Protein AF-K9KCH9-F1 (afdb_monomer)

Structure (mmCIF, N/CA/C/O backbone):
data_AF-K9KCH9-F1
#
_entry.id   AF-K9KCH9-F1
#
loop_
_atom_site.group_PDB
_atom_site.id
_atom_site.type_symbol
_atom_site.label_atom_id
_atom_site.label_alt_id
_atom_site.label_comp_id
_atom_site.label_asym_id
_atom_site.label_entity_id
_atom_site.label_seq_id
_atom_site.pdbx_PDB_ins_code
_atom_site.Cartn_x
_atom_site.Cartn_y
_atom_site.Cartn_z
_atom_site.occupancy
_atom_site.B_iso_or_equiv
_atom_site.auth_seq_id
_atom_site.auth_comp_id
_atom_site.auth_asym_id
_atom_site.auth_atom_id
_atom_site.pdbx_PDB_model_num
ATOM 1 N N . ARG A 1 1 ? -4.700 11.330 -11.555 1.00 64.38 1 ARG A N 1
ATOM 2 C CA . ARG A 1 1 ? -4.760 12.652 -10.880 1.00 64.38 1 ARG A CA 1
ATOM 3 C C . ARG A 1 1 ? -5.795 12.572 -9.761 1.00 64.38 1 ARG A C 1
ATOM 5 O O . ARG A 1 1 ? -6.818 11.947 -9.988 1.00 64.38 1 ARG A O 1
ATOM 12 N N . CYS A 1 2 ? -5.534 13.152 -8.583 1.00 80.19 2 CYS A N 1
ATOM 13 C CA . CYS A 1 2 ? -6.561 13.292 -7.538 1.00 80.19 2 CYS A CA 1
ATOM 14 C C . CYS A 1 2 ? -7.630 14.303 -7.988 1.00 80.19 2 CYS A C 1
ATOM 16 O O . CYS A 1 2 ? -7.216 15.388 -8.403 1.00 80.19 2 CYS A O 1
ATOM 18 N N . PRO A 1 3 ? -8.935 13.983 -7.904 1.00 78.12 3 PRO A N 1
ATOM 19 C CA . PRO A 1 3 ? -10.015 14.904 -8.264 1.00 78.12 3 PRO A CA 1
ATOM 20 C C . PRO A 1 3 ? -10.255 16.004 -7.217 1.00 78.12 3 PRO A C 1
ATOM 22 O O . PRO A 1 3 ? -10.804 17.043 -7.557 1.00 78.12 3 PRO A O 1
ATOM 25 N N . ARG A 1 4 ? -9.834 15.798 -5.959 1.00 82.56 4 ARG A N 1
ATOM 26 C CA . ARG A 1 4 ? -10.011 16.757 -4.853 1.00 82.56 4 ARG A CA 1
ATOM 27 C C . ARG A 1 4 ? -8.857 17.747 -4.683 1.00 82.56 4 ARG A C 1
ATOM 29 O O . ARG A 1 4 ? -8.910 18.585 -3.793 1.00 82.56 4 ARG A O 1
ATOM 36 N N . SER A 1 5 ? -7.807 17.666 -5.502 1.00 75.25 5 SER A N 1
ATOM 37 C CA . SER A 1 5 ? -6.691 18.613 -5.423 1.00 75.25 5 SER A CA 1
ATOM 38 C C . SER A 1 5 ? -6.470 19.319 -6.758 1.00 75.25 5 SER A C 1
ATOM 40 O O . SER A 1 5 ? -6.273 18.666 -7.788 1.00 75.25 5 SER A O 1
ATOM 42 N N . ALA A 1 6 ? -6.520 20.654 -6.710 1.00 68.50 6 ALA A N 1
ATOM 43 C CA . ALA A 1 6 ? -6.359 21.550 -7.855 1.00 68.50 6 ALA A CA 1
ATOM 44 C C . ALA A 1 6 ? -4.897 21.688 -8.318 1.00 68.50 6 ALA A C 1
ATOM 46 O O . ALA A 1 6 ? -4.657 22.117 -9.442 1.00 68.50 6 ALA A O 1
ATOM 47 N N . ASP A 1 7 ? -3.938 21.293 -7.476 1.00 66.25 7 ASP A N 1
ATOM 48 C CA . ASP A 1 7 ? -2.508 21.373 -7.771 1.00 66.25 7 ASP A CA 1
ATOM 49 C C . ASP A 1 7 ? -1.971 20.106 -8.478 1.00 66.25 7 ASP A C 1
ATOM 51 O O . ASP A 1 7 ? -2.464 18.980 -8.278 1.00 66.25 7 ASP A O 1
ATOM 55 N N . ASP A 1 8 ? -0.938 20.312 -9.297 1.00 58.06 8 ASP A N 1
ATOM 56 C CA . ASP A 1 8 ? -0.111 19.303 -9.966 1.00 58.06 8 ASP A CA 1
ATOM 57 C C . ASP A 1 8 ? 1.068 18.844 -9.082 1.00 58.06 8 ASP A C 1
ATOM 59 O O . ASP A 1 8 ? 1.941 18.108 -9.548 1.00 58.06 8 ASP A O 1
ATOM 63 N N . GLU A 1 9 ? 1.083 19.232 -7.795 1.00 59.91 9 GLU A N 1
ATOM 64 C CA . GLU A 1 9 ? 2.012 18.707 -6.790 1.00 59.91 9 GLU A CA 1
ATOM 65 C C . GLU A 1 9 ? 2.155 17.182 -6.881 1.00 59.91 9 GLU A C 1
ATOM 67 O O . GLU A 1 9 ? 1.212 16.456 -7.223 1.00 59.91 9 GLU A O 1
ATOM 72 N N . ARG A 1 10 ? 3.358 16.684 -6.555 1.00 57.94 10 ARG A N 1
ATOM 73 C CA . ARG A 1 10 ? 3.716 15.260 -6.609 1.00 57.94 10 ARG A CA 1
ATOM 74 C C . ARG A 1 10 ? 2.822 14.453 -5.669 1.00 57.94 10 ARG A C 1
ATOM 76 O O . ARG A 1 10 ? 3.185 14.153 -4.541 1.00 57.94 10 ARG A O 1
ATOM 83 N N . LYS A 1 11 ? 1.653 14.049 -6.163 1.00 73.25 11 LYS A N 1
ATOM 84 C CA . LYS A 1 11 ? 0.727 13.196 -5.418 1.00 73.25 11 LYS A CA 1
ATOM 85 C C . LYS A 1 11 ? 1.452 11.883 -5.107 1.00 73.25 11 LYS A C 1
ATOM 87 O O . LYS A 1 11 ? 2.184 11.372 -5.966 1.00 73.25 11 LYS A O 1
ATOM 92 N N . HIS A 1 12 ? 1.226 11.336 -3.915 1.00 86.88 12 HIS A N 1
ATOM 93 C CA . HIS A 1 12 ? 1.731 10.032 -3.482 1.00 86.88 12 HIS A CA 1
ATOM 94 C C . HIS A 1 12 ? 0.631 8.977 -3.692 1.00 86.88 12 HIS A C 1
ATOM 96 O O . HIS A 1 12 ? -0.084 8.652 -2.740 1.00 86.88 12 HIS A O 1
ATOM 102 N N . PRO A 1 13 ? 0.411 8.483 -4.932 1.00 91.81 13 PRO A N 1
ATOM 103 C CA . PRO A 1 13 ? -0.618 7.495 -5.185 1.00 91.81 13 PRO A CA 1
ATOM 104 C C . PRO A 1 13 ? -0.230 6.170 -4.541 1.00 91.81 13 PRO A C 1
ATOM 106 O O . PRO A 1 13 ? 0.917 5.713 -4.650 1.00 91.81 13 PRO A O 1
ATOM 109 N N . VAL A 1 14 ? -1.213 5.534 -3.924 1.00 94.75 14 VAL A N 1
ATOM 110 C CA . VAL A 1 14 ? -1.077 4.182 -3.399 1.00 94.75 14 VAL A CA 1
ATOM 111 C C . VAL A 1 14 ? -2.136 3.283 -3.999 1.00 94.75 14 VAL A C 1
ATOM 113 O O . VAL A 1 14 ? -3.229 3.740 -4.320 1.00 94.75 14 VAL A O 1
ATOM 116 N N . LEU A 1 15 ? -1.808 2.008 -4.151 1.00 96.31 15 LEU A N 1
ATOM 117 C CA . LEU A 1 15 ? -2.723 0.972 -4.606 1.00 96.31 15 LEU A CA 1
ATOM 118 C C . LEU A 1 15 ? -3.113 0.090 -3.420 1.00 96.31 15 LEU A C 1
ATOM 120 O O . LEU A 1 15 ? -2.236 -0.482 -2.775 1.00 96.31 15 LEU A O 1
ATOM 124 N N . CYS A 1 16 ? -4.407 -0.050 -3.153 1.00 97.69 16 CYS A N 1
ATOM 125 C CA . CYS A 1 16 ? -4.924 -1.059 -2.235 1.00 97.69 16 CYS A CA 1
ATOM 126 C C . CYS A 1 16 ? -4.771 -2.447 -2.862 1.00 97.69 16 CYS A C 1
ATOM 128 O O . CYS A 1 16 ? -5.339 -2.717 -3.919 1.00 97.69 16 CYS A O 1
ATOM 130 N N . LEU A 1 17 ? -4.026 -3.339 -2.213 1.00 97.06 17 LEU A N 1
ATOM 131 C CA . LEU A 1 17 ? -3.783 -4.688 -2.729 1.00 97.06 17 LEU A CA 1
ATOM 132 C C . LEU A 1 17 ? -4.924 -5.668 -2.423 1.00 97.06 17 LEU A C 1
ATOM 134 O O . LEU A 1 17 ? -4.875 -6.798 -2.896 1.00 97.06 17 LEU A O 1
ATOM 138 N N . PHE A 1 18 ? -5.952 -5.249 -1.676 1.00 96.88 18 PHE A N 1
ATOM 139 C CA . PHE A 1 18 ? -7.163 -6.052 -1.463 1.00 96.88 18 PHE A CA 1
ATOM 140 C C . PHE A 1 18 ? -8.172 -5.874 -2.599 1.00 96.88 18 PHE A C 1
ATOM 142 O O . PHE A 1 18 ? -8.708 -6.855 -3.102 1.00 96.88 18 PHE A O 1
ATOM 149 N N . CYS A 1 19 ? -8.427 -4.629 -3.015 1.00 97.38 19 CYS A N 1
ATOM 150 C CA . CYS A 1 19 ? -9.502 -4.311 -3.964 1.00 97.38 19 CYS A CA 1
ATOM 151 C C . CYS A 1 19 ? -9.044 -3.585 -5.239 1.00 97.38 19 CYS A C 1
ATOM 153 O O . CYS A 1 19 ? -9.850 -3.369 -6.138 1.00 97.38 19 CYS A O 1
ATOM 155 N N . GLY A 1 20 ? -7.776 -3.175 -5.332 1.00 96.81 20 GLY A N 1
ATOM 156 C CA . GLY A 1 20 ? -7.232 -2.481 -6.502 1.00 96.81 20 GLY A CA 1
ATOM 157 C C . GLY A 1 20 ? -7.520 -0.975 -6.570 1.00 96.81 20 GLY A C 1
ATOM 158 O O . GLY A 1 20 ? -7.170 -0.338 -7.562 1.00 96.81 20 GLY A O 1
ATOM 159 N N . ALA A 1 21 ? -8.130 -0.374 -5.543 1.00 96.38 21 ALA A N 1
ATOM 160 C CA . ALA A 1 21 ? -8.380 1.068 -5.517 1.00 96.38 21 ALA A CA 1
ATOM 161 C C . ALA A 1 21 ? -7.072 1.880 -5.474 1.00 96.38 21 ALA A C 1
ATOM 163 O O . ALA A 1 21 ? -6.161 1.556 -4.709 1.00 96.38 21 ALA A O 1
ATOM 164 N N . ILE A 1 22 ? -6.998 2.964 -6.256 1.00 94.56 22 ILE A N 1
ATOM 165 C CA . ILE A 1 22 ? -5.891 3.930 -6.206 1.00 94.56 22 ILE A CA 1
ATOM 166 C C . ILE A 1 22 ? -6.311 5.133 -5.364 1.00 94.56 22 ILE A C 1
ATOM 168 O O . ILE A 1 22 ? -7.297 5.799 -5.674 1.00 94.56 22 ILE A O 1
ATOM 172 N N . LEU A 1 23 ? -5.538 5.429 -4.322 1.00 93.19 23 LEU A N 1
ATOM 173 C CA . LEU A 1 23 ? -5.846 6.441 -3.314 1.00 93.19 23 LEU A CA 1
ATOM 174 C C . LEU A 1 23 ? -4.722 7.472 -3.205 1.00 93.19 23 LEU A C 1
ATOM 176 O O . LEU A 1 23 ? -3.592 7.242 -3.642 1.00 93.19 23 LEU A O 1
ATOM 180 N N . CYS A 1 24 ? -5.040 8.620 -2.612 1.00 91.44 24 CYS A N 1
ATOM 181 C CA . CYS A 1 24 ? -4.020 9.564 -2.167 1.00 91.44 24 CYS A CA 1
ATOM 182 C C . CYS A 1 24 ? -3.462 9.106 -0.822 1.00 91.44 24 CYS A C 1
ATOM 184 O O . CYS A 1 24 ? -4.205 8.575 -0.010 1.00 91.44 24 CYS A O 1
ATOM 186 N N . SER A 1 25 ? -2.179 9.350 -0.589 1.00 90.12 25 SER A N 1
ATOM 187 C CA . SER A 1 25 ? -1.567 9.215 0.731 1.00 90.12 25 SER A CA 1
ATOM 188 C C . SER A 1 25 ? -0.749 10.458 1.045 1.00 90.12 25 SER A C 1
ATOM 190 O O . SER A 1 25 ? -0.360 11.186 0.126 1.00 90.12 25 SER A O 1
ATOM 192 N N . GLN A 1 26 ? -0.479 10.682 2.331 1.00 82.38 26 GLN A N 1
ATOM 193 C CA . GLN A 1 26 ? 0.403 11.740 2.836 1.00 82.38 26 GLN A CA 1
ATOM 194 C C . GLN A 1 26 ? 0.020 13.139 2.340 1.00 82.38 26 GLN A C 1
ATOM 196 O O . GLN A 1 26 ? 0.881 13.968 2.057 1.00 82.38 26 GLN A O 1
ATOM 201 N N . ASN A 1 27 ? -1.277 13.393 2.176 1.00 80.94 27 ASN A N 1
ATOM 202 C CA . ASN A 1 27 ? -1.776 14.674 1.700 1.00 80.94 27 ASN A CA 1
ATOM 203 C C . ASN A 1 27 ? -3.170 14.942 2.279 1.00 80.94 27 ASN A C 1
ATOM 205 O O . ASN A 1 27 ? -3.995 14.033 2.369 1.00 80.94 27 ASN A O 1
ATOM 209 N N . ILE A 1 28 ? -3.434 16.199 2.625 1.00 84.56 28 ILE A N 1
ATOM 210 C CA . ILE A 1 28 ? -4.685 16.649 3.245 1.00 84.56 28 ILE A CA 1
ATOM 211 C C . ILE A 1 28 ? -5.887 16.603 2.287 1.00 84.56 28 ILE A C 1
ATOM 213 O O . ILE A 1 28 ? -7.030 16.508 2.715 1.00 84.56 28 ILE A O 1
ATOM 217 N N . CYS A 1 29 ? -5.649 16.615 0.969 1.00 86.94 29 CYS A N 1
ATOM 218 C CA . CYS A 1 29 ? -6.710 16.763 -0.039 1.00 86.94 29 CYS A CA 1
ATOM 219 C C . CYS A 1 29 ? -7.816 15.689 -0.023 1.00 86.94 29 CYS A C 1
ATOM 221 O O . CYS A 1 29 ? -8.899 15.918 -0.562 1.00 86.94 29 CYS A O 1
ATOM 223 N N . CYS A 1 30 ? -7.547 14.515 0.551 1.00 88.50 30 CYS A N 1
ATOM 224 C CA . CYS A 1 30 ? -8.498 13.405 0.624 1.00 88.50 30 CYS A CA 1
ATOM 225 C C . CYS A 1 30 ? -8.695 12.901 2.056 1.00 88.50 30 CYS A C 1
ATOM 227 O O . CYS A 1 30 ? -9.006 11.725 2.237 1.00 88.50 30 CYS A O 1
ATOM 229 N N . GLN A 1 31 ? -8.483 13.757 3.057 1.00 91.38 31 GLN A N 1
ATOM 230 C CA . GLN A 1 31 ? -8.848 13.410 4.424 1.00 91.38 31 GLN A CA 1
ATOM 231 C C . GLN A 1 31 ? -10.367 13.286 4.575 1.00 91.38 31 GLN A C 1
ATOM 233 O O . GLN A 1 31 ? -11.143 13.909 3.849 1.00 91.38 31 GLN A O 1
ATOM 238 N N . GLU A 1 32 ? -10.764 12.461 5.532 1.00 92.56 32 GLU A N 1
ATOM 239 C CA . GLU A 1 32 ? -12.141 12.214 5.940 1.00 92.56 32 GLU A CA 1
ATOM 240 C C . GLU A 1 32 ? -12.229 12.298 7.469 1.00 92.56 32 GLU A C 1
ATOM 242 O O . GLU A 1 32 ? -11.233 12.092 8.165 1.00 92.56 32 GLU A O 1
ATOM 247 N N . ILE A 1 33 ? -13.416 12.579 8.011 1.00 93.69 33 ILE A N 1
ATOM 248 C CA . ILE A 1 33 ? -13.635 12.643 9.464 1.00 93.69 33 ILE A CA 1
ATOM 249 C C . ILE A 1 33 ? -14.211 11.313 9.952 1.00 93.69 33 ILE A C 1
ATOM 251 O O . ILE A 1 33 ? -15.287 10.897 9.525 1.00 93.69 33 ILE A O 1
ATOM 255 N N . VAL A 1 34 ? -13.529 10.664 10.896 1.00 92.00 34 VAL A N 1
ATOM 256 C CA 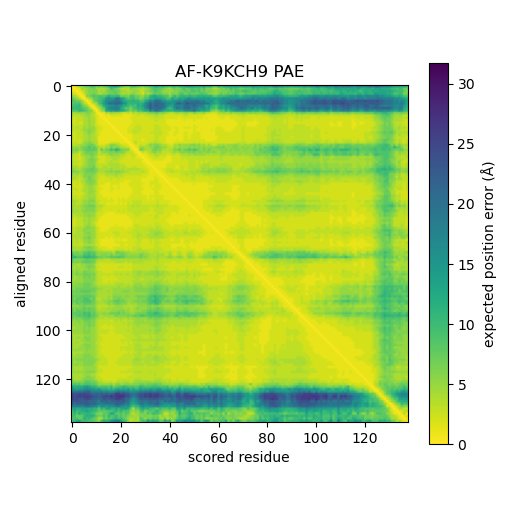. VAL A 1 34 ? -13.974 9.415 11.530 1.00 92.00 34 VAL A CA 1
ATOM 257 C C . VAL A 1 34 ? -13.944 9.568 13.045 1.00 92.00 34 VAL A C 1
ATOM 259 O O . VAL A 1 34 ? -12.875 9.633 13.654 1.00 92.00 34 VAL A O 1
ATOM 262 N N . ASN A 1 35 ? -15.124 9.553 13.672 1.00 91.31 35 ASN A N 1
ATOM 263 C CA . ASN A 1 35 ? -15.307 9.760 15.117 1.00 91.31 35 ASN A CA 1
ATOM 264 C C . ASN A 1 35 ? -14.720 11.095 15.615 1.00 91.31 35 ASN A C 1
ATOM 266 O O . ASN A 1 35 ? -14.117 11.148 16.681 1.00 91.31 35 ASN A O 1
ATOM 270 N N . GLY A 1 36 ? -14.874 12.162 14.826 1.00 91.50 36 GLY A N 1
ATOM 271 C CA . GLY A 1 36 ? -14.374 13.500 15.165 1.00 91.50 36 GLY A CA 1
ATOM 272 C C . GLY A 1 36 ? -12.883 13.725 14.897 1.00 91.50 36 GLY A C 1
ATOM 273 O O . GLY A 1 36 ? -12.395 14.819 15.152 1.00 91.50 36 GLY A O 1
ATOM 274 N N . GLU A 1 37 ? -12.169 12.733 14.358 1.00 91.06 37 GLU A N 1
ATOM 275 C CA . GLU A 1 37 ? -10.754 12.844 13.991 1.00 91.06 37 GLU A CA 1
ATOM 276 C C . GLU A 1 37 ? -10.581 12.843 12.471 1.00 91.06 37 GLU A C 1
ATOM 278 O O . GLU A 1 37 ? -11.211 12.041 11.777 1.00 91.06 37 GLU A O 1
ATOM 283 N N . GLU A 1 38 ? -9.697 13.696 11.958 1.00 92.25 38 GLU A N 1
ATOM 284 C CA . GLU A 1 38 ? -9.294 13.673 10.552 1.00 92.25 38 GLU A CA 1
ATOM 285 C C . GLU A 1 38 ? -8.338 12.507 10.286 1.00 92.25 38 GLU A C 1
ATOM 287 O O . GLU A 1 38 ? -7.306 12.356 10.942 1.00 9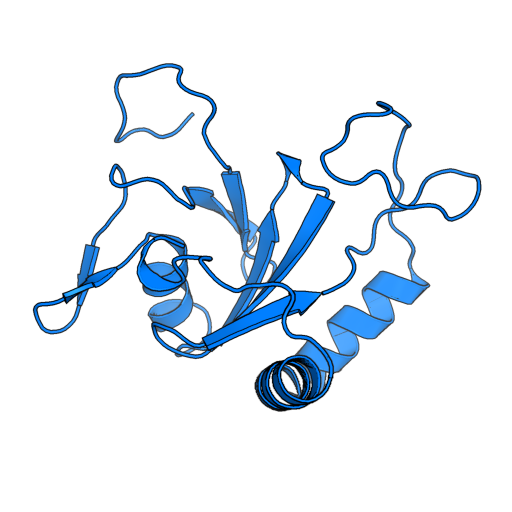2.25 38 GLU A O 1
ATOM 292 N N . VAL A 1 39 ? -8.665 11.692 9.289 1.00 92.38 39 VAL A N 1
ATOM 293 C CA . VAL A 1 39 ? -7.845 10.567 8.838 1.00 92.38 39 VAL A CA 1
ATOM 294 C C . VAL A 1 39 ? -7.628 10.648 7.334 1.00 92.38 39 VAL A C 1
ATOM 296 O O . VAL A 1 39 ? -8.484 11.124 6.593 1.00 92.38 39 VAL A O 1
ATOM 299 N N . GLY A 1 40 ? -6.475 10.187 6.870 1.00 92.56 40 GLY A N 1
ATOM 300 C CA . GLY A 1 40 ? -6.120 10.121 5.462 1.00 92.56 40 GLY A CA 1
ATOM 301 C C . GLY A 1 40 ? -6.974 9.113 4.696 1.00 92.56 40 GLY A C 1
ATOM 302 O O . GLY A 1 40 ? -7.698 8.284 5.263 1.00 92.56 40 GLY A O 1
ATOM 303 N N . ALA A 1 41 ? -6.895 9.193 3.369 1.00 93.81 41 ALA A N 1
ATOM 304 C CA . ALA A 1 41 ? -7.735 8.389 2.493 1.00 93.81 41 ALA A CA 1
ATOM 305 C C . ALA A 1 41 ? -7.453 6.887 2.631 1.00 93.81 41 ALA A C 1
ATOM 307 O O . ALA A 1 41 ? -8.369 6.082 2.454 1.00 93.81 41 ALA A O 1
ATOM 308 N N . CYS A 1 42 ? -6.215 6.487 2.940 1.00 95.19 42 CYS A N 1
ATOM 309 C CA . CYS A 1 42 ? -5.875 5.076 3.097 1.00 95.19 42 CYS A CA 1
ATOM 310 C C . CYS A 1 42 ? -6.414 4.518 4.409 1.00 95.19 42 CYS A C 1
ATOM 312 O O . CYS A 1 42 ? -6.965 3.418 4.396 1.00 95.19 42 CYS A O 1
ATOM 314 N N . ILE A 1 43 ? -6.318 5.264 5.514 1.00 95.25 43 ILE A N 1
ATOM 315 C CA . ILE A 1 43 ? -6.936 4.868 6.787 1.00 95.25 43 ILE A CA 1
ATOM 316 C C . ILE A 1 43 ? -8.456 4.769 6.631 1.00 95.25 43 ILE A C 1
ATOM 318 O O . ILE A 1 43 ? -9.041 3.738 6.968 1.00 95.25 43 ILE A O 1
ATOM 322 N N . PHE A 1 44 ? -9.099 5.791 6.055 1.00 95.62 44 PHE A N 1
ATOM 323 C CA . PHE A 1 44 ? -10.538 5.758 5.788 1.00 95.62 44 PHE A CA 1
ATOM 324 C C . PHE A 1 44 ? -10.928 4.545 4.933 1.00 95.62 44 PHE A C 1
ATOM 326 O O . PHE A 1 44 ? -11.885 3.832 5.240 1.00 95.62 44 PHE A O 1
ATOM 333 N N . HIS A 1 45 ? -10.157 4.256 3.884 1.00 96.69 45 HIS A N 1
ATOM 334 C CA . HIS A 1 45 ? -10.386 3.093 3.037 1.00 96.69 45 HIS A CA 1
ATOM 335 C C . HIS A 1 45 ? -10.184 1.767 3.781 1.00 96.69 45 HIS A C 1
ATOM 337 O O . HIS A 1 4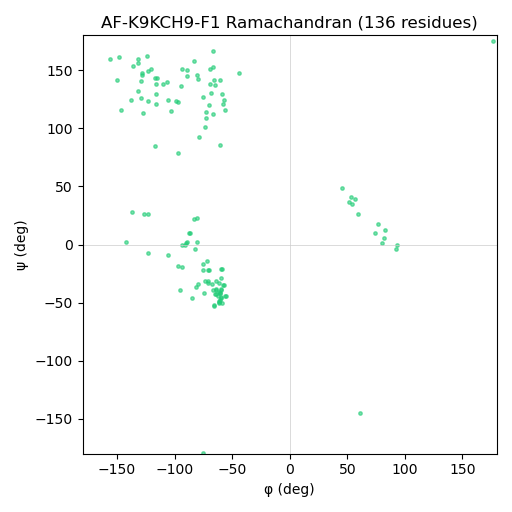5 ? -10.993 0.857 3.615 1.00 96.69 45 HIS A O 1
ATOM 343 N N . ALA A 1 46 ? -9.145 1.643 4.610 1.00 97.00 46 ALA A N 1
ATOM 344 C CA . ALA A 1 46 ? -8.849 0.427 5.366 1.00 97.00 46 ALA A CA 1
ATOM 345 C C . ALA A 1 46 ? -9.998 0.044 6.310 1.00 97.00 46 ALA A C 1
ATOM 347 O O . ALA A 1 46 ? -10.335 -1.136 6.404 1.00 97.00 46 ALA A O 1
ATOM 348 N N . LEU A 1 47 ? -10.648 1.030 6.943 1.00 95.94 47 LEU A N 1
ATOM 349 C CA . LEU A 1 47 ? -11.815 0.809 7.808 1.00 95.94 47 LEU A CA 1
ATOM 350 C C . LEU A 1 47 ? -12.969 0.101 7.082 1.00 95.94 47 LEU A C 1
ATOM 352 O O . LEU A 1 47 ? -13.637 -0.734 7.684 1.00 95.94 47 LEU A O 1
ATOM 356 N N . HIS A 1 48 ? -13.167 0.384 5.793 1.00 95.38 48 HIS A N 1
ATOM 357 C CA . HIS A 1 48 ? -14.264 -0.178 4.999 1.00 95.38 48 HIS A CA 1
ATOM 358 C C . HIS A 1 48 ? -13.854 -1.421 4.196 1.00 95.38 48 HIS A C 1
ATOM 360 O O . HIS A 1 48 ? -14.630 -2.362 4.073 1.00 95.38 48 HIS A O 1
ATOM 366 N N . CYS A 1 49 ? -12.643 -1.428 3.636 1.00 96.88 49 CYS A N 1
ATOM 367 C CA . CYS A 1 49 ? -12.167 -2.462 2.716 1.00 96.88 49 CYS A CA 1
ATOM 368 C C . CYS A 1 49 ? -11.656 -3.716 3.436 1.00 96.88 49 CYS A C 1
ATOM 370 O O . CYS A 1 49 ? -11.853 -4.827 2.953 1.00 96.88 49 CYS A O 1
ATOM 372 N N . GLY A 1 50 ? -11.009 -3.548 4.593 1.00 95.12 50 GLY A N 1
ATOM 373 C CA . GLY A 1 50 ? -10.407 -4.654 5.342 1.00 95.12 50 GLY A CA 1
ATOM 374 C C . GLY A 1 50 ? -10.649 -4.574 6.846 1.00 95.12 50 GLY A C 1
ATOM 375 O O . GLY A 1 50 ? -9.832 -5.057 7.623 1.00 95.12 50 GLY A O 1
ATOM 376 N N . ALA A 1 51 ? -11.757 -3.943 7.257 1.00 95.62 51 ALA A N 1
ATOM 377 C CA . ALA A 1 51 ? -12.172 -3.812 8.657 1.00 95.62 51 ALA A CA 1
ATOM 378 C C . ALA A 1 51 ? -11.075 -3.230 9.573 1.00 95.62 51 ALA A C 1
ATOM 380 O O . ALA A 1 51 ? -10.864 -3.679 10.697 1.00 95.62 51 ALA A O 1
ATOM 381 N N . GLY A 1 52 ? -10.357 -2.222 9.073 1.00 95.06 52 GLY A N 1
ATOM 382 C CA . GLY A 1 52 ? -9.269 -1.550 9.783 1.00 95.06 52 GLY A CA 1
ATOM 383 C C . GLY A 1 52 ? -7.883 -2.133 9.513 1.00 95.06 52 GLY A C 1
ATOM 384 O O . GLY A 1 52 ? -6.907 -1.553 9.975 1.00 95.06 52 GLY A O 1
ATOM 385 N N . VAL A 1 53 ? -7.763 -3.213 8.740 1.00 96.88 53 VAL A N 1
ATOM 386 C CA . VAL A 1 53 ? -6.479 -3.769 8.291 1.00 96.88 53 VAL A CA 1
ATOM 387 C C . VAL A 1 53 ? -6.381 -3.665 6.775 1.00 96.88 53 VAL A C 1
ATOM 389 O O . VAL A 1 53 ? -7.349 -3.923 6.069 1.00 96.88 53 VAL A O 1
ATOM 392 N N . CYS A 1 54 ? -5.222 -3.283 6.239 1.00 97.75 54 CYS A N 1
ATOM 393 C CA . CYS A 1 54 ? -5.041 -3.228 4.789 1.00 97.75 54 CYS A CA 1
ATOM 394 C C . CYS A 1 54 ? -3.571 -3.349 4.370 1.00 97.75 54 CYS A C 1
ATOM 396 O O . CYS A 1 54 ? -2.657 -3.078 5.152 1.00 97.75 54 CYS A O 1
ATOM 398 N N . ILE A 1 55 ? -3.356 -3.728 3.109 1.00 97.69 55 ILE A N 1
ATOM 399 C CA . ILE A 1 55 ? -2.049 -3.756 2.452 1.00 97.69 55 ILE A CA 1
A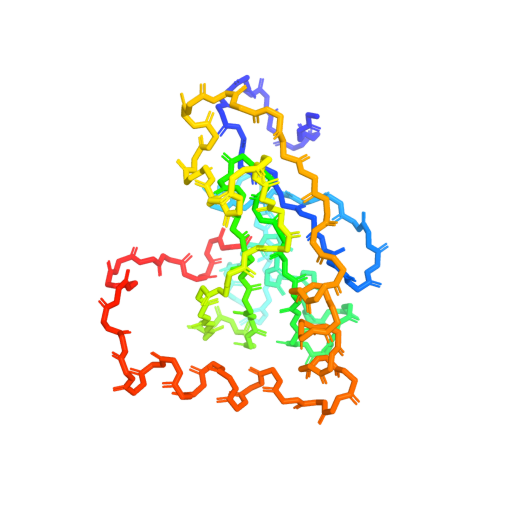TOM 400 C C . ILE A 1 55 ? -2.065 -2.755 1.298 1.00 97.69 55 ILE A C 1
ATOM 402 O O . ILE A 1 55 ? -2.853 -2.886 0.359 1.00 97.69 55 ILE A O 1
ATOM 406 N N . PHE A 1 56 ? -1.158 -1.783 1.339 1.00 97.38 56 PHE A N 1
ATOM 407 C CA . PHE A 1 56 ? -1.018 -0.765 0.302 1.00 97.38 56 PHE A CA 1
ATOM 408 C C . PHE A 1 56 ? 0.342 -0.850 -0.385 1.00 97.38 56 PHE A C 1
ATOM 410 O O . PHE A 1 56 ? 1.360 -1.066 0.262 1.00 97.38 56 PHE A O 1
ATOM 417 N N . LEU A 1 57 ? 0.382 -0.609 -1.693 1.00 95.88 57 LEU A N 1
ATOM 418 C CA . LEU A 1 57 ? 1.613 -0.367 -2.442 1.00 95.88 57 LEU A CA 1
ATOM 419 C C . LEU A 1 57 ? 1.748 1.132 -2.718 1.00 95.88 57 LEU A C 1
ATOM 421 O O . LEU A 1 57 ? 0.971 1.693 -3.490 1.00 95.88 57 LEU A O 1
ATOM 425 N N . LYS A 1 58 ? 2.771 1.775 -2.152 1.00 93.25 58 LYS A N 1
ATOM 426 C CA . LYS A 1 58 ? 3.178 3.132 -2.527 1.00 93.25 58 LYS A CA 1
ATOM 427 C C . LYS A 1 58 ? 3.878 3.078 -3.879 1.00 93.25 58 LYS A C 1
ATOM 429 O O . LYS A 1 58 ? 5.048 2.707 -3.970 1.00 93.25 58 LYS A O 1
ATOM 434 N N . ILE A 1 59 ? 3.151 3.446 -4.932 1.00 91.69 59 ILE A N 1
ATOM 435 C CA . ILE A 1 59 ? 3.546 3.193 -6.326 1.00 91.69 59 ILE A CA 1
ATOM 436 C C . ILE A 1 59 ? 4.872 3.885 -6.653 1.00 91.69 59 ILE A C 1
ATOM 438 O O . ILE A 1 59 ? 5.787 3.253 -7.167 1.00 91.69 59 ILE A O 1
ATOM 442 N N . ARG A 1 60 ? 5.011 5.166 -6.288 1.00 88.94 60 ARG A N 1
ATOM 443 C CA . ARG A 1 60 ? 6.224 5.962 -6.556 1.00 88.94 60 ARG A CA 1
ATOM 444 C C . ARG A 1 60 ? 7.431 5.569 -5.699 1.00 88.94 60 ARG A C 1
ATOM 446 O O . ARG A 1 60 ? 8.539 6.000 -5.982 1.00 88.94 60 ARG A O 1
ATOM 453 N N . GLU A 1 61 ? 7.216 4.791 -4.643 1.00 89.56 61 GLU A N 1
ATOM 454 C CA . GLU A 1 61 ? 8.271 4.381 -3.711 1.00 89.56 61 GLU A CA 1
ATOM 455 C C . GLU A 1 61 ? 8.681 2.920 -3.882 1.00 89.56 61 GLU A C 1
ATOM 457 O O . GLU A 1 61 ? 9.666 2.506 -3.272 1.00 89.56 61 GLU A O 1
ATOM 462 N N . CYS A 1 62 ? 7.935 2.155 -4.691 1.00 91.31 62 CYS A N 1
ATOM 463 C CA . CYS A 1 62 ? 8.049 0.703 -4.783 1.00 91.31 62 CYS A CA 1
ATOM 464 C C . CYS A 1 62 ? 8.119 0.058 -3.387 1.00 91.31 62 CYS A C 1
ATOM 466 O O . CYS A 1 62 ? 9.004 -0.741 -3.075 1.00 91.31 62 CYS A O 1
ATOM 468 N N . ARG A 1 63 ? 7.194 0.458 -2.508 1.00 91.44 63 ARG A N 1
ATOM 469 C CA . ARG A 1 63 ? 7.179 0.062 -1.096 1.00 91.44 63 ARG A CA 1
ATOM 470 C C . ARG A 1 63 ? 5.793 -0.400 -0.690 1.00 91.44 63 ARG A C 1
ATOM 472 O O . ARG A 1 63 ? 4.818 0.295 -0.969 1.00 91.44 63 ARG A O 1
ATOM 479 N N . VAL A 1 64 ? 5.708 -1.548 -0.025 1.00 94.69 64 VAL A N 1
ATOM 480 C CA . VAL A 1 64 ? 4.456 -2.006 0.581 1.00 94.69 64 VAL A CA 1
ATOM 481 C C . VAL A 1 64 ? 4.361 -1.457 1.999 1.00 94.69 64 VAL A C 1
ATOM 483 O O . VAL A 1 64 ? 5.368 -1.292 2.687 1.00 94.69 64 VAL A O 1
ATOM 486 N N . VAL A 1 65 ? 3.147 -1.132 2.416 1.00 95.19 65 VAL A N 1
ATOM 487 C CA . VAL A 1 65 ? 2.823 -0.666 3.756 1.00 95.19 65 VAL A CA 1
ATOM 488 C C . VAL A 1 65 ? 1.668 -1.508 4.276 1.00 95.19 65 VAL A C 1
ATOM 490 O O . VAL A 1 65 ? 0.636 -1.631 3.613 1.00 95.19 65 VAL A O 1
ATOM 493 N N . LEU A 1 66 ? 1.870 -2.097 5.449 1.00 96.31 66 LEU A N 1
ATOM 494 C CA . LEU A 1 66 ? 0.844 -2.799 6.207 1.00 96.31 66 LEU A CA 1
ATOM 495 C C . LEU A 1 66 ? 0.243 -1.819 7.204 1.00 96.31 66 LEU A C 1
ATOM 497 O O . LEU A 1 66 ? 0.982 -1.061 7.832 1.00 96.31 66 LEU A O 1
ATOM 501 N N . VAL A 1 67 ? -1.078 -1.824 7.334 1.00 95.38 67 VAL A N 1
ATOM 502 C CA . VAL A 1 67 ? -1.816 -0.878 8.176 1.00 95.38 67 VAL A CA 1
ATOM 503 C C . VAL A 1 67 ? -2.764 -1.628 9.095 1.00 95.38 67 VAL A C 1
ATOM 505 O O . VAL A 1 67 ? -3.404 -2.589 8.669 1.00 95.38 67 VAL A O 1
ATOM 508 N N . GLU A 1 68 ? -2.869 -1.144 10.329 1.00 94.38 68 GLU A N 1
ATOM 509 C CA . GLU A 1 68 ? -3.840 -1.560 11.334 1.00 94.38 68 GLU A CA 1
ATOM 510 C C . GLU A 1 68 ? -4.391 -0.324 12.069 1.00 94.38 68 GLU A C 1
ATOM 512 O O . GLU A 1 68 ? -3.660 0.476 12.662 1.00 94.38 68 GLU A O 1
ATOM 517 N N . GLY A 1 69 ? -5.712 -0.177 12.070 1.00 89.75 69 GLY A N 1
ATOM 518 C CA . GLY A 1 69 ? -6.401 0.928 12.722 1.00 89.75 69 GLY A CA 1
ATOM 519 C C . GLY A 1 69 ? -6.001 2.290 12.146 1.00 89.75 69 GLY A C 1
ATOM 520 O O . GLY A 1 69 ? -5.776 2.434 10.949 1.00 89.75 69 GLY A O 1
ATOM 521 N N . LYS A 1 70 ? -5.947 3.310 13.010 1.00 85.50 70 LYS A N 1
ATOM 522 C CA . LYS A 1 70 ? -5.696 4.708 12.612 1.00 85.50 70 LYS A CA 1
ATOM 523 C C . LYS A 1 70 ? -4.228 5.140 12.681 1.00 85.50 70 LYS A C 1
ATOM 525 O O . LYS A 1 70 ? -3.871 6.166 12.113 1.00 85.50 70 LYS A O 1
ATOM 530 N N . ALA A 1 71 ? -3.396 4.411 13.425 1.00 81.75 71 ALA A N 1
ATOM 531 C CA . ALA A 1 71 ? -2.062 4.884 13.807 1.00 81.75 71 ALA A CA 1
ATOM 532 C C . ALA A 1 71 ? -0.978 3.796 13.815 1.00 81.75 71 ALA A C 1
ATOM 534 O O . ALA A 1 71 ? 0.158 4.081 14.193 1.00 81.75 71 ALA A O 1
ATOM 535 N N . ARG A 1 72 ? -1.304 2.552 13.438 1.00 89.25 72 ARG A N 1
ATOM 536 C CA . ARG A 1 72 ? -0.349 1.441 13.445 1.00 89.25 72 ARG A CA 1
ATOM 537 C C . ARG A 1 72 ? -0.110 0.946 12.029 1.00 89.25 72 ARG A C 1
ATOM 539 O O . ARG A 1 72 ? -1.004 0.900 11.187 1.00 89.25 72 ARG A O 1
ATOM 546 N N . GLY A 1 73 ? 1.130 0.564 11.784 1.00 91.69 73 GLY A N 1
ATOM 547 C CA . GLY A 1 73 ? 1.549 -0.002 10.522 1.00 91.69 73 GLY A CA 1
ATOM 548 C C . GLY A 1 73 ? 3.043 -0.267 10.499 1.00 91.69 73 GLY A C 1
ATOM 549 O O . GLY A 1 73 ? 3.771 0.072 11.439 1.00 91.69 73 GLY A O 1
ATOM 550 N N . CYS A 1 74 ? 3.497 -0.875 9.412 1.00 92.06 74 CYS A N 1
ATOM 551 C CA . CYS A 1 74 ? 4.912 -1.062 9.128 1.00 92.06 74 CYS A CA 1
ATOM 552 C C . CYS A 1 74 ? 5.179 -1.043 7.619 1.00 92.06 74 CYS A C 1
ATOM 554 O O . CYS A 1 74 ? 4.277 -1.210 6.794 1.00 92.06 74 CYS A O 1
ATOM 556 N N . ALA A 1 75 ? 6.439 -0.821 7.250 1.00 91.75 75 ALA A N 1
ATOM 557 C CA . ALA A 1 75 ? 6.884 -1.026 5.880 1.00 91.75 75 ALA A CA 1
ATOM 558 C C . ALA A 1 75 ? 7.133 -2.519 5.632 1.00 91.75 75 ALA A C 1
ATOM 560 O O . ALA A 1 75 ? 7.692 -3.207 6.481 1.00 91.75 75 ALA A O 1
ATOM 561 N N . TYR A 1 76 ? 6.786 -2.989 4.438 1.00 92.44 76 TYR A N 1
ATOM 562 C CA . TYR A 1 76 ? 7.040 -4.349 3.977 1.00 92.44 76 TYR A CA 1
ATOM 563 C C . TYR A 1 76 ? 7.735 -4.314 2.603 1.00 92.44 76 TYR A C 1
ATOM 565 O O . TYR A 1 76 ? 7.469 -3.409 1.796 1.00 92.44 76 TYR A O 1
ATOM 573 N N . PRO A 1 77 ? 8.641 -5.26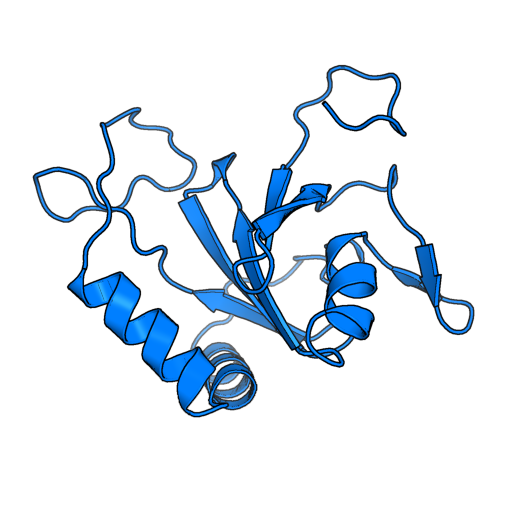1 2.296 1.00 90.06 77 PRO A N 1
ATOM 574 C CA . PRO A 1 77 ? 9.293 -5.315 0.991 1.00 90.06 77 PRO A CA 1
ATOM 575 C C . PRO A 1 77 ? 8.281 -5.454 -0.151 1.00 90.06 77 PRO A C 1
ATOM 577 O O . PRO A 1 77 ? 7.437 -6.348 -0.149 1.00 90.06 77 PRO A O 1
ATOM 580 N N . ALA A 1 78 ? 8.382 -4.598 -1.169 1.00 92.88 78 ALA A N 1
ATOM 581 C CA . ALA A 1 78 ? 7.546 -4.747 -2.352 1.00 92.88 78 ALA A CA 1
ATOM 582 C C . ALA A 1 78 ? 7.940 -5.993 -3.166 1.00 92.88 78 ALA A C 1
ATOM 584 O O . ALA A 1 78 ? 9.113 -6.392 -3.173 1.00 92.88 78 ALA A O 1
ATOM 585 N N . PRO A 1 79 ? 6.986 -6.604 -3.890 1.00 95.31 79 PRO A N 1
ATOM 586 C CA . PRO A 1 79 ? 7.238 -7.805 -4.671 1.00 95.31 79 PRO A CA 1
ATOM 587 C C . PRO A 1 79 ? 7.837 -7.506 -6.053 1.00 95.31 79 PRO A C 1
ATOM 589 O O . PRO A 1 79 ? 7.715 -8.341 -6.939 1.00 95.31 79 PRO A O 1
ATOM 592 N N . TYR A 1 80 ? 8.465 -6.347 -6.261 1.00 95.31 80 TYR A N 1
ATOM 593 C CA . TYR A 1 80 ? 9.033 -5.946 -7.549 1.00 95.31 80 TYR A CA 1
ATOM 594 C C . TYR A 1 80 ? 10.549 -5.809 -7.446 1.00 95.31 80 TYR A C 1
ATOM 596 O O . TYR A 1 80 ? 11.038 -5.149 -6.527 1.00 95.31 80 TYR A O 1
ATOM 604 N N . LEU A 1 81 ? 11.267 -6.447 -8.369 1.00 95.31 81 LEU A N 1
ATOM 605 C CA . LEU A 1 81 ? 12.730 -6.485 -8.416 1.00 95.31 81 LEU A CA 1
ATOM 606 C C . LEU A 1 81 ? 13.223 -6.276 -9.841 1.00 95.31 81 LEU A C 1
ATOM 608 O O . LEU A 1 81 ? 12.508 -6.603 -10.788 1.00 95.31 81 LEU A O 1
ATOM 612 N N . ASP A 1 82 ? 14.433 -5.751 -9.983 1.00 94.62 82 ASP A N 1
ATOM 613 C CA . ASP A 1 82 ? 15.116 -5.728 -11.273 1.00 94.62 82 ASP A CA 1
ATOM 614 C C . ASP A 1 82 ? 15.665 -7.118 -11.652 1.00 94.62 82 ASP A C 1
ATOM 616 O O . ASP A 1 82 ? 15.488 -8.107 -10.932 1.00 94.62 82 ASP A O 1
ATOM 620 N N . GLU A 1 83 ? 16.316 -7.205 -12.813 1.00 94.44 83 GLU A N 1
ATOM 621 C CA . GLU A 1 83 ? 16.907 -8.446 -13.337 1.00 94.44 83 GLU A CA 1
ATOM 622 C C . GLU A 1 83 ? 17.977 -9.067 -12.418 1.00 94.44 83 GLU A C 1
ATOM 624 O O . GLU A 1 83 ? 18.221 -10.271 -12.492 1.00 94.44 83 GLU A O 1
ATOM 629 N N . TYR A 1 84 ? 18.571 -8.272 -11.521 1.00 93.69 84 TYR A N 1
ATOM 630 C CA . TYR A 1 84 ? 19.588 -8.708 -10.562 1.00 93.69 84 TYR A CA 1
ATOM 631 C C . TYR A 1 84 ? 18.989 -9.101 -9.203 1.00 93.69 84 TYR A C 1
ATOM 633 O O . TYR A 1 84 ? 19.720 -9.512 -8.306 1.00 93.69 84 TYR A O 1
ATOM 641 N N . GLY A 1 85 ? 17.664 -9.004 -9.037 1.00 91.38 85 GLY A N 1
ATOM 642 C CA . GLY A 1 85 ? 16.982 -9.306 -7.778 1.00 91.38 85 GLY A CA 1
ATOM 643 C C . GLY A 1 85 ? 16.984 -8.152 -6.770 1.00 91.38 85 GLY A C 1
ATOM 644 O O . GLY A 1 85 ? 16.602 -8.355 -5.613 1.00 91.38 85 GLY A O 1
ATOM 645 N N . GLU A 1 86 ? 17.357 -6.945 -7.199 1.00 91.00 86 GLU A N 1
ATOM 646 C CA . GLU A 1 86 ? 17.453 -5.763 -6.347 1.00 91.00 86 GLU A CA 1
ATOM 647 C C . GLU A 1 86 ? 16.161 -4.934 -6.363 1.00 91.00 86 GLU A C 1
ATOM 649 O O . GLU A 1 86 ? 15.407 -4.905 -7.338 1.00 91.00 86 GLU A O 1
ATOM 654 N N . THR A 1 87 ? 15.891 -4.227 -5.261 1.00 87.81 87 THR A N 1
ATOM 655 C CA . THR A 1 87 ? 14.816 -3.218 -5.227 1.00 87.81 87 THR A CA 1
ATOM 656 C C . THR A 1 87 ? 15.307 -1.882 -5.791 1.00 87.81 87 THR A C 1
ATOM 658 O O . THR A 1 87 ? 16.498 -1.587 -5.735 1.00 87.81 87 THR A O 1
ATOM 661 N N . ASP A 1 88 ? 14.393 -1.017 -6.242 1.00 88.06 88 ASP A N 1
ATOM 662 C CA . ASP A 1 88 ? 14.699 0.387 -6.572 1.00 88.06 88 ASP A CA 1
ATOM 663 C C . ASP A 1 88 ? 13.921 1.345 -5.646 1.00 88.06 88 ASP A C 1
ATOM 665 O O . ASP A 1 88 ? 12.814 1.785 -5.979 1.00 88.06 88 ASP A O 1
ATOM 669 N N . PRO A 1 89 ? 14.445 1.640 -4.437 1.00 83.00 89 PRO A N 1
ATOM 670 C CA . PRO A 1 89 ? 13.773 2.508 -3.477 1.00 83.00 89 PRO A CA 1
ATOM 671 C C . PRO A 1 89 ? 13.505 3.899 -4.057 1.00 83.00 89 PRO A C 1
ATOM 673 O O . PRO A 1 89 ? 14.428 4.637 -4.407 1.00 83.00 89 PRO A O 1
ATOM 676 N N . GLY A 1 90 ? 12.231 4.295 -4.113 1.00 85.06 90 GLY A N 1
ATOM 677 C CA . GLY A 1 90 ? 11.860 5.587 -4.697 1.00 85.06 90 GLY A CA 1
ATOM 678 C C . GLY A 1 90 ? 11.934 5.636 -6.223 1.00 85.06 90 GLY A C 1
ATOM 679 O O . GLY A 1 90 ? 11.848 6.736 -6.765 1.00 85.06 90 GLY A O 1
ATOM 680 N N . LEU A 1 91 ? 12.115 4.488 -6.892 1.00 89.00 91 LEU A N 1
ATOM 681 C CA . LEU A 1 91 ? 12.246 4.377 -8.348 1.00 89.00 91 LEU A CA 1
ATOM 682 C C . LEU A 1 91 ? 13.313 5.328 -8.921 1.00 89.00 91 LEU A C 1
ATOM 684 O O . LEU A 1 91 ? 13.117 5.951 -9.965 1.00 89.00 91 LEU A O 1
ATOM 688 N N . LYS A 1 92 ? 14.415 5.516 -8.184 1.00 89.56 92 LYS A N 1
ATOM 689 C CA . LYS A 1 92 ? 15.433 6.528 -8.493 1.00 89.56 92 LYS A CA 1
ATOM 690 C C . LYS A 1 92 ? 16.380 6.074 -9.592 1.00 89.56 92 LYS A C 1
ATOM 692 O O . LYS A 1 92 ? 16.856 6.917 -10.347 1.00 89.56 92 LYS A O 1
ATOM 697 N N . ARG A 1 93 ? 16.687 4.774 -9.651 1.00 91.19 93 ARG A N 1
ATOM 698 C CA . ARG A 1 93 ? 17.562 4.205 -10.687 1.00 91.19 93 ARG A CA 1
ATOM 699 C C . ARG A 1 93 ? 16.840 4.144 -12.028 1.00 91.19 93 ARG A C 1
ATOM 701 O O . ARG A 1 93 ? 17.478 4.306 -13.059 1.00 91.19 93 ARG A O 1
ATOM 708 N N . GLY A 1 94 ? 15.519 3.953 -12.005 1.00 89.25 94 GLY A N 1
ATOM 709 C CA . GLY A 1 94 ? 14.701 3.863 -13.214 1.00 89.25 94 GLY A CA 1
ATOM 710 C C . GLY A 1 94 ? 14.830 2.512 -13.916 1.00 89.25 94 GLY A C 1
ATOM 711 O O . GLY A 1 94 ? 14.469 2.390 -15.086 1.00 89.25 94 GLY A O 1
ATOM 712 N N . ASN A 1 95 ? 15.337 1.499 -13.210 1.00 90.75 95 ASN A N 1
ATOM 713 C CA . ASN A 1 95 ? 15.423 0.148 -13.740 1.00 90.75 95 ASN A CA 1
ATOM 714 C C . ASN A 1 95 ? 14.018 -0.429 -13.954 1.00 90.75 95 ASN A C 1
ATOM 716 O O . ASN A 1 95 ? 13.147 -0.245 -13.097 1.00 90.75 95 ASN A O 1
ATOM 720 N N . PRO A 1 96 ? 13.791 -1.184 -15.042 1.00 93.50 96 PRO A N 1
ATOM 721 C CA . PRO A 1 96 ? 12.595 -2.000 -15.168 1.00 93.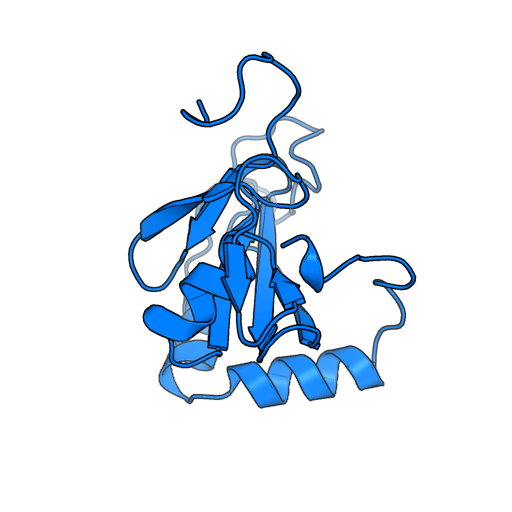50 96 PRO A CA 1
ATOM 722 C C . PRO A 1 96 ? 12.497 -2.969 -13.987 1.00 93.50 96 PRO A C 1
ATOM 724 O O . PRO A 1 96 ? 13.422 -3.736 -13.722 1.00 93.50 96 PRO A O 1
ATOM 727 N N . LEU A 1 97 ? 11.372 -2.920 -13.273 1.00 95.50 97 LEU A N 1
ATOM 728 C CA . LEU A 1 97 ? 11.076 -3.854 -12.195 1.00 95.50 97 LEU A CA 1
ATOM 729 C C . LEU A 1 97 ? 10.008 -4.847 -12.645 1.00 95.50 97 LEU A C 1
ATO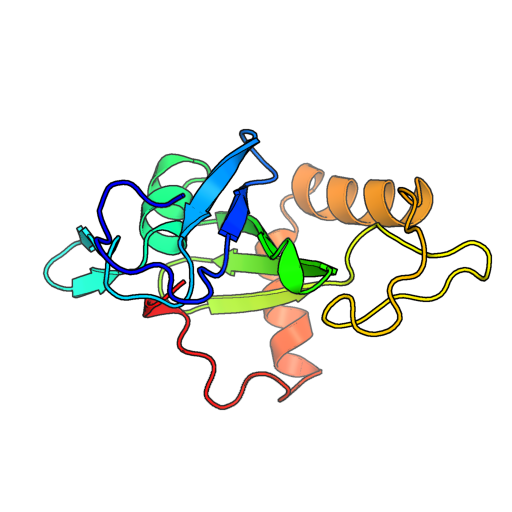M 731 O O . LEU A 1 97 ? 9.010 -4.481 -13.268 1.00 95.50 97 LEU A O 1
ATOM 735 N N . HIS A 1 98 ? 10.188 -6.101 -12.258 1.00 95.81 98 HIS A N 1
ATOM 736 C CA . HIS A 1 98 ? 9.288 -7.202 -12.556 1.00 95.81 98 HIS A CA 1
ATOM 737 C C . HIS A 1 98 ? 8.758 -7.827 -11.270 1.00 95.81 98 HIS A C 1
ATOM 739 O O . HIS A 1 98 ? 9.415 -7.817 -10.228 1.00 95.81 98 HIS A O 1
ATOM 745 N N . LEU A 1 99 ? 7.550 -8.387 -11.340 1.00 96.12 99 LEU A N 1
ATOM 746 C CA . LEU A 1 99 ? 6.937 -9.064 -10.204 1.00 96.12 99 LEU A CA 1
ATOM 747 C C . LEU A 1 99 ? 7.723 -10.340 -9.853 1.00 96.12 99 LEU A C 1
ATOM 749 O O . LEU A 1 99 ? 7.683 -11.336 -10.577 1.00 96.12 99 LEU A O 1
ATOM 753 N N . SER A 1 100 ? 8.374 -10.340 -8.694 1.00 97.25 100 SER A N 1
ATOM 754 C CA . SER A 1 100 ? 8.926 -11.534 -8.066 1.00 97.25 100 SER A CA 1
ATOM 755 C C . SER A 1 100 ? 7.789 -12.390 -7.515 1.00 97.25 100 SER A C 1
ATOM 757 O O . SER A 1 100 ? 7.160 -12.057 -6.505 1.00 97.25 100 SER A O 1
ATOM 759 N N . ARG A 1 101 ? 7.540 -13.534 -8.162 1.00 96.62 101 ARG A N 1
ATOM 760 C CA . ARG A 1 101 ? 6.514 -14.499 -7.727 1.00 96.62 101 ARG A CA 1
ATOM 761 C C . ARG A 1 101 ? 6.744 -14.989 -6.299 1.00 96.62 101 ARG A C 1
ATOM 763 O O . ARG A 1 101 ? 5.782 -15.205 -5.570 1.00 96.62 101 ARG A O 1
ATOM 770 N N . GLU A 1 102 ? 8.002 -15.136 -5.890 1.00 96.44 102 GLU A N 1
ATOM 771 C CA . GLU A 1 102 ? 8.359 -15.562 -4.537 1.00 96.44 102 GLU A CA 1
ATOM 772 C C . GLU A 1 102 ? 7.953 -14.514 -3.492 1.00 96.44 102 GLU A C 1
ATOM 774 O O . GLU A 1 102 ? 7.246 -14.837 -2.536 1.00 96.44 102 GLU A O 1
ATOM 779 N N . ARG A 1 103 ? 8.345 -13.246 -3.685 1.00 96.06 103 ARG A N 1
ATOM 780 C CA . ARG A 1 103 ? 7.979 -12.161 -2.760 1.00 96.06 103 ARG A CA 1
ATOM 781 C C . ARG A 1 103 ? 6.474 -11.923 -2.743 1.00 96.06 103 ARG A C 1
ATOM 783 O O . ARG A 1 103 ? 5.901 -11.736 -1.673 1.00 96.06 103 ARG A O 1
ATOM 790 N N . TYR A 1 104 ? 5.829 -11.996 -3.906 1.00 96.56 104 TYR A N 1
ATOM 791 C CA . TYR A 1 104 ? 4.375 -11.919 -4.001 1.00 96.56 104 TYR A CA 1
ATOM 792 C C . TYR A 1 104 ? 3.698 -13.037 -3.202 1.00 96.56 104 TYR A C 1
ATOM 794 O O . TYR A 1 104 ? 2.788 -12.762 -2.427 1.00 96.56 104 TYR A O 1
ATOM 802 N N . ARG A 1 105 ? 4.178 -14.284 -3.313 1.00 97.31 105 ARG A N 1
ATOM 803 C CA . ARG A 1 105 ? 3.650 -15.415 -2.538 1.00 97.31 105 ARG A CA 1
ATOM 804 C C . ARG A 1 105 ? 3.813 -15.204 -1.032 1.00 97.31 105 ARG A C 1
ATOM 806 O O . ARG A 1 105 ? 2.883 -15.508 -0.295 1.00 97.31 105 ARG A O 1
ATOM 813 N N . LYS A 1 106 ? 4.950 -14.670 -0.571 1.00 96.44 106 LYS A N 1
ATOM 814 C CA . LYS A 1 106 ? 5.163 -14.340 0.852 1.00 96.44 106 LYS A CA 1
ATOM 815 C C . LYS A 1 106 ? 4.160 -13.293 1.341 1.00 96.44 106 LYS A C 1
ATOM 817 O O . LYS A 1 106 ? 3.488 -13.526 2.339 1.00 96.44 106 LYS A O 1
ATOM 822 N N . LEU A 1 107 ? 3.989 -12.201 0.595 1.00 96.44 107 LEU A N 1
ATOM 823 C CA . LEU A 1 107 ? 3.005 -11.164 0.918 1.00 96.44 107 LEU A CA 1
ATOM 824 C C . LEU A 1 107 ? 1.568 -11.714 0.923 1.00 96.44 107 LEU A C 1
ATOM 826 O O . LEU A 1 107 ? 0.785 -11.416 1.820 1.00 96.44 107 LEU A O 1
ATOM 830 N N . HIS A 1 108 ? 1.234 -12.556 -0.056 1.00 96.44 108 HIS A N 1
ATOM 831 C CA . HIS A 1 108 ? -0.069 -13.210 -0.139 1.00 96.44 108 HIS A CA 1
ATOM 832 C C . HIS A 1 108 ? -0.320 -14.156 1.042 1.00 96.44 108 HIS A C 1
ATOM 834 O O . HIS A 1 108 ? -1.435 -14.206 1.546 1.00 96.44 108 HIS A O 1
ATOM 840 N N . LEU A 1 109 ? 0.698 -14.886 1.513 1.00 97.44 109 LEU A N 1
ATOM 841 C CA . LEU A 1 109 ? 0.582 -15.744 2.696 1.00 97.44 109 LEU A CA 1
ATOM 842 C C . LEU A 1 109 ? 0.303 -14.931 3.963 1.00 97.44 109 LEU A C 1
ATOM 844 O O . LEU A 1 109 ? -0.586 -15.314 4.715 1.00 97.44 109 LEU A O 1
ATOM 848 N N . VAL A 1 110 ? 0.979 -13.791 4.158 1.00 97.06 110 VAL A N 1
ATOM 849 C CA . VAL A 1 110 ? 0.705 -12.881 5.289 1.00 97.06 110 VAL A CA 1
ATOM 850 C C . VAL A 1 110 ? -0.767 -12.463 5.306 1.00 97.06 110 VAL A C 1
ATOM 852 O O . VAL A 1 110 ? -1.406 -12.491 6.357 1.00 97.06 110 VAL A O 1
ATOM 855 N N . TRP A 1 111 ? -1.326 -12.122 4.142 1.00 96.06 111 TRP A N 1
ATOM 856 C CA . TRP A 1 111 ? -2.748 -11.803 4.011 1.00 96.06 111 TRP A CA 1
ATOM 857 C C . TRP A 1 111 ? -3.648 -13.017 4.281 1.00 96.06 111 TRP A C 1
ATOM 859 O O . TRP A 1 111 ? -4.527 -12.953 5.135 1.00 96.06 111 TRP A O 1
ATOM 869 N N . GLN A 1 112 ? -3.401 -14.135 3.598 1.00 96.81 112 GLN A N 1
ATOM 870 C CA . GLN A 1 112 ? -4.223 -15.345 3.669 1.00 96.81 112 GLN A CA 1
ATOM 871 C C . GLN A 1 112 ? -4.267 -15.957 5.078 1.00 96.81 112 GLN A C 1
ATOM 873 O O . GLN A 1 112 ? -5.276 -16.539 5.473 1.00 96.81 112 GLN A O 1
ATOM 878 N N . GLN A 1 113 ? -3.179 -15.838 5.838 1.00 97.38 113 GLN A N 1
ATOM 879 C CA . GLN A 1 113 ? -3.057 -16.359 7.201 1.00 97.38 113 GLN A CA 1
ATOM 880 C C . GLN A 1 113 ? -3.507 -15.356 8.271 1.00 97.38 113 GLN A C 1
ATOM 882 O O . GLN A 1 113 ? -3.443 -15.675 9.452 1.00 97.38 113 GLN A O 1
ATOM 887 N N . HIS A 1 114 ? -3.995 -14.172 7.881 1.00 95.94 114 HIS A N 1
ATOM 888 C CA . HIS A 1 114 ? -4.378 -13.092 8.799 1.00 95.94 114 HIS A CA 1
ATOM 889 C C . HIS A 1 114 ? -3.219 -12.600 9.691 1.00 95.94 114 HIS A C 1
ATOM 891 O O . HIS A 1 114 ? -3.438 -12.034 10.759 1.00 95.94 114 HIS A O 1
ATOM 897 N N . CYS A 1 115 ? -1.974 -12.743 9.228 1.00 97.31 115 CYS A N 1
ATOM 898 C CA . CYS A 1 115 ? -0.761 -12.387 9.972 1.00 97.31 115 CYS A CA 1
ATOM 899 C C . CYS A 1 115 ? -0.341 -10.915 9.804 1.00 97.31 115 CYS A C 1
ATOM 901 O O . CYS A 1 115 ? 0.751 -10.541 10.216 1.00 97.31 115 CYS A O 1
ATOM 903 N N . ILE A 1 116 ? -1.167 -10.052 9.202 1.00 96.69 116 ILE A N 1
ATOM 904 C CA . ILE A 1 116 ? -0.801 -8.644 8.948 1.00 96.69 116 ILE A CA 1
ATOM 905 C C . ILE A 1 116 ? -0.496 -7.901 10.258 1.00 96.69 116 ILE A C 1
ATOM 907 O O . ILE A 1 116 ? 0.513 -7.209 10.351 1.00 96.69 116 ILE A O 1
ATOM 911 N N . VAL A 1 117 ? -1.341 -8.065 11.279 1.00 95.69 117 VAL A N 1
ATOM 912 C CA . VAL A 1 117 ? -1.157 -7.418 12.592 1.00 95.69 117 VAL A CA 1
ATOM 913 C C . VAL A 1 117 ? 0.083 -7.955 13.309 1.00 95.69 117 VAL A C 1
ATOM 915 O O . VAL A 1 117 ? 0.836 -7.189 13.905 1.00 95.69 117 VAL A O 1
ATOM 918 N N . GLU A 1 118 ? 0.329 -9.260 13.204 1.00 95.19 118 GLU A N 1
ATOM 919 C CA . GLU A 1 118 ? 1.528 -9.901 13.747 1.00 95.19 118 GLU A CA 1
ATOM 920 C C . GLU A 1 118 ? 2.800 -9.359 13.076 1.00 95.19 118 GLU A C 1
ATOM 922 O O . GLU A 1 118 ? 3.764 -9.007 13.753 1.00 95.19 118 GLU A O 1
ATOM 927 N N . GLU A 1 119 ? 2.788 -9.217 11.748 1.00 95.06 119 GLU A N 1
ATOM 928 C CA . GLU A 1 119 ? 3.889 -8.634 10.980 1.00 95.06 119 GLU A CA 1
ATOM 929 C C . GLU A 1 119 ? 4.168 -7.184 11.398 1.00 95.06 119 GLU A C 1
ATOM 931 O O . GLU A 1 119 ? 5.329 -6.791 11.546 1.00 95.06 119 GLU A O 1
ATOM 936 N N . ILE A 1 120 ? 3.110 -6.396 11.626 1.00 94.06 120 ILE A N 1
ATOM 937 C CA . ILE A 1 120 ? 3.212 -5.025 12.137 1.00 94.06 120 ILE A CA 1
ATOM 938 C C . ILE A 1 120 ? 3.859 -5.024 13.524 1.00 94.06 120 ILE A C 1
ATOM 940 O O . ILE A 1 120 ? 4.823 -4.286 13.728 1.00 94.06 120 ILE A O 1
ATOM 944 N N . ALA A 1 121 ? 3.377 -5.856 14.451 1.00 92.00 121 ALA A N 1
ATOM 945 C CA . ALA A 1 121 ? 3.918 -5.947 15.807 1.00 92.00 121 ALA A CA 1
ATOM 946 C C . ALA A 1 121 ? 5.407 -6.332 15.800 1.00 92.00 121 ALA A C 1
ATOM 948 O O . ALA A 1 121 ? 6.241 -5.603 16.338 1.00 92.00 121 ALA A O 1
ATOM 949 N N . ARG A 1 122 ? 5.765 -7.397 15.073 1.00 90.88 122 ARG A N 1
ATOM 950 C CA . ARG A 1 122 ? 7.152 -7.864 14.939 1.00 90.88 122 ARG A CA 1
ATOM 951 C C . ARG A 1 122 ? 8.075 -6.806 14.337 1.00 90.88 122 ARG A C 1
ATOM 953 O O . ARG A 1 122 ? 9.218 -6.655 14.768 1.00 90.88 122 ARG A O 1
ATOM 960 N N . SER A 1 123 ? 7.589 -6.058 13.346 1.00 87.12 123 SER A N 1
ATOM 961 C CA . SER A 1 123 ? 8.364 -4.993 12.697 1.00 87.12 123 SER A CA 1
ATOM 962 C C . SER A 1 123 ? 8.638 -3.815 13.634 1.00 87.12 123 SER A C 1
ATOM 964 O O . SER A 1 123 ? 9.700 -3.202 13.543 1.00 87.12 123 SER A O 1
ATOM 966 N N . GLN A 1 124 ? 7.705 -3.493 14.535 1.00 79.19 124 GLN A N 1
ATOM 967 C CA . GLN A 1 124 ? 7.880 -2.425 15.526 1.00 79.19 124 GLN A CA 1
ATOM 968 C C . GLN A 1 124 ? 8.894 -2.802 16.615 1.00 79.19 124 GLN A C 1
ATOM 970 O O . GLN A 1 124 ? 9.622 -1.935 17.089 1.00 79.19 124 GLN A O 1
ATOM 975 N N . GLU A 1 125 ? 8.995 -4.088 16.959 1.00 71.75 125 GLU A N 1
ATOM 976 C CA . GLU A 1 125 ? 9.998 -4.606 17.902 1.00 71.75 125 GLU A CA 1
ATOM 977 C C . GLU A 1 125 ? 11.419 -4.597 17.319 1.00 71.75 125 GLU A C 1
ATOM 979 O O . GLU A 1 125 ? 12.390 -4.376 18.041 1.00 71.75 125 GLU A O 1
ATOM 984 N N . THR A 1 126 ? 11.551 -4.818 16.007 1.00 64.81 126 THR A N 1
ATOM 985 C CA . THR A 1 126 ? 12.856 -4.929 15.332 1.00 64.81 126 THR A CA 1
ATOM 986 C C . THR A 1 126 ? 13.337 -3.645 14.662 1.00 64.81 126 THR A C 1
ATOM 988 O O . THR A 1 126 ? 14.529 -3.550 14.365 1.00 64.81 126 THR A O 1
ATOM 991 N N . ASN A 1 127 ? 12.472 -2.657 14.392 1.00 55.62 127 ASN A N 1
ATOM 992 C CA . ASN A 1 127 ? 12.857 -1.522 13.554 1.00 55.62 127 ASN A CA 1
ATOM 993 C C . ASN A 1 127 ? 12.211 -0.171 13.933 1.00 55.62 127 ASN A C 1
ATOM 995 O O . ASN A 1 127 ? 11.020 0.064 13.742 1.00 55.62 127 ASN A O 1
ATOM 999 N N . GLN A 1 128 ? 13.063 0.772 14.350 1.00 52.28 128 GLN A N 1
ATOM 1000 C CA . GLN A 1 128 ? 12.787 2.195 14.621 1.00 52.28 128 GLN A CA 1
ATOM 1001 C C . GLN A 1 128 ? 12.748 3.081 13.346 1.00 52.28 128 GLN A C 1
ATOM 1003 O O . GLN A 1 128 ? 12.979 4.284 13.402 1.00 52.28 128 GLN A O 1
ATOM 1008 N N . MET A 1 129 ? 12.490 2.532 12.155 1.00 51.41 129 MET A N 1
ATOM 1009 C CA . MET A 1 129 ? 12.678 3.255 10.876 1.00 51.41 129 MET A CA 1
ATOM 1010 C C . MET A 1 129 ? 11.543 4.221 10.474 1.00 51.41 129 MET A C 1
ATOM 1012 O O . MET A 1 129 ? 11.607 4.821 9.402 1.00 51.41 129 MET A O 1
ATOM 1016 N N . LEU A 1 130 ? 10.498 4.383 11.293 1.00 55.84 130 LEU A N 1
ATOM 1017 C CA . LEU A 1 130 ? 9.350 5.259 10.995 1.00 55.84 130 LEU A CA 1
ATOM 1018 C C . LEU A 1 130 ? 9.104 6.330 12.069 1.00 55.84 130 LEU A C 1
ATOM 1020 O O . LEU A 1 130 ? 7.981 6.817 12.205 1.00 55.84 130 LEU A O 1
ATOM 1024 N N . PHE A 1 131 ? 10.140 6.744 12.808 1.00 46.81 131 PHE A N 1
ATOM 1025 C CA . PHE A 1 131 ? 10.057 7.967 13.611 1.00 46.81 131 PHE A CA 1
ATOM 1026 C C . PHE A 1 131 ? 9.685 9.154 12.704 1.00 46.81 131 PHE A C 1
ATOM 1028 O O . PHE A 1 131 ? 10.417 9.496 11.778 1.00 46.81 131 PHE A O 1
ATOM 1035 N N . GLY A 1 132 ? 8.512 9.749 12.945 1.00 54.97 132 GLY A N 1
ATOM 1036 C CA . GLY A 1 132 ? 7.989 10.888 12.182 1.00 54.97 132 GLY A CA 1
ATOM 1037 C C . GLY A 1 132 ? 7.072 10.547 10.999 1.00 54.97 132 GLY A C 1
ATOM 1038 O O . GLY A 1 132 ? 6.578 11.467 10.348 1.00 54.97 132 GLY A O 1
ATOM 1039 N N . PHE A 1 133 ? 6.790 9.268 10.710 1.00 66.19 133 PHE A N 1
ATOM 1040 C CA . PHE A 1 133 ? 5.764 8.924 9.720 1.00 66.19 133 PHE A CA 1
ATOM 1041 C C . PHE A 1 133 ? 4.373 9.196 10.295 1.00 66.19 133 PHE A C 1
ATOM 1043 O O . PHE A 1 133 ? 3.936 8.528 11.233 1.00 66.19 133 PHE A O 1
ATOM 1050 N N . ASN A 1 134 ? 3.660 10.167 9.726 1.00 74.06 134 ASN A N 1
ATOM 1051 C CA . ASN A 1 134 ? 2.298 10.450 10.152 1.00 74.06 134 ASN A CA 1
ATOM 1052 C C . ASN A 1 134 ? 1.324 9.435 9.534 1.00 74.06 134 ASN A C 1
ATOM 1054 O O . ASN A 1 134 ? 0.820 9.622 8.427 1.00 74.06 134 ASN A O 1
ATOM 1058 N N . TRP A 1 135 ? 1.068 8.357 10.274 1.00 78.00 135 TRP A N 1
ATOM 1059 C CA . TRP A 1 135 ? 0.117 7.307 9.909 1.00 78.00 135 TRP A CA 1
ATOM 1060 C C . TRP A 1 135 ? -1.314 7.814 9.724 1.00 78.00 135 TRP A C 1
ATOM 1062 O O . TRP A 1 135 ? -2.037 7.259 8.904 1.00 78.00 135 TRP A O 1
ATOM 1072 N N . GLN A 1 136 ? -1.701 8.888 10.416 1.00 73.81 136 GLN A N 1
ATOM 1073 C CA . GLN A 1 136 ? -3.031 9.479 10.274 1.00 73.81 136 GLN A CA 1
ATOM 1074 C C . GLN A 1 136 ? -3.205 10.187 8.931 1.00 73.81 136 GLN A C 1
ATOM 1076 O O . GLN A 1 136 ? -4.333 10.350 8.494 1.00 73.81 136 GLN A O 1
ATOM 1081 N N . LEU A 1 137 ? -2.120 10.592 8.262 1.00 75.62 137 LEU A N 1
ATOM 1082 C CA . LEU A 1 137 ? -2.169 11.204 6.929 1.00 75.62 137 LEU A CA 1
ATOM 1083 C C . LEU A 1 137 ? -2.073 10.183 5.790 1.00 75.62 137 LEU A C 1
ATOM 1085 O O . LEU A 1 137 ? -2.050 10.587 4.625 1.00 75.62 137 LEU A O 1
ATOM 1089 N N . LEU A 1 138 ? -1.982 8.882 6.093 1.00 77.19 138 LEU A N 1
ATOM 1090 C CA . LEU A 1 138 ? -2.027 7.833 5.077 1.00 77.19 138 LEU A CA 1
ATOM 1091 C C . LEU A 1 138 ? -3.436 7.750 4.478 1.00 77.19 138 LEU A C 1
ATOM 1093 O O . LEU A 1 138 ? -3.561 7.973 3.259 1.00 77.19 138 LEU A O 1
#

Organism: Equus caballus (NCBI:txid9796)

Solvent-accessible surface area (backbone atoms only — not compara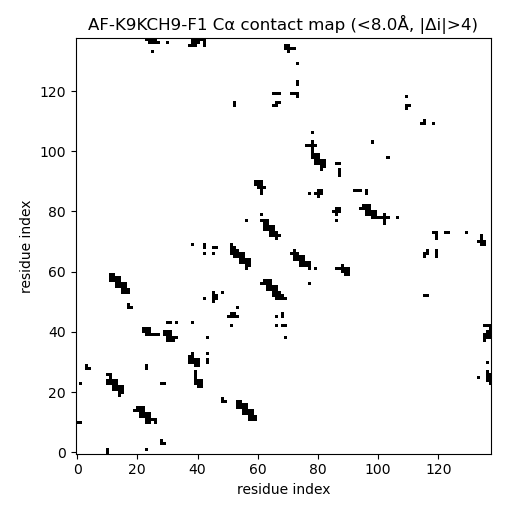ble to full-atom values): 7805 Å² total; per-residue (Å²): 134,67,91,68,44,96,67,86,66,90,74,46,47,28,33,32,74,84,81,66,51,77,41,58,30,74,45,76,64,50,48,46,77,58,95,91,38,76,28,6,35,46,38,57,42,18,48,73,76,44,75,23,33,43,49,33,36,35,62,67,37,56,33,24,36,40,40,38,55,64,73,44,56,34,83,44,86,41,36,49,22,33,97,87,69,44,72,50,75,52,52,70,82,67,69,73,63,43,80,37,66,66,52,41,49,52,55,49,45,34,58,76,69,67,37,55,64,57,52,28,54,54,43,60,78,76,46,83,85,59,81,85,63,64,49,40,34,33

Secondary structure (DSSP, 8-state):
--TT--S-S--EEEEETTT--EEEES-GGG-EEETTEEE-HHHHHHHHHSTTEEEEEEGGGTEEEEEETTTEEEEEE-SEE-TTS---GGG-S----EE-HHHHHHHHHHHHTT-HHHHHHHHHHH--TTTT--GGG-

Sequence (138 aa):
RCPRSADDERKHPVLCLFCGAILCSQNICCQEIVNGEEVGACIFHALHCGAGVCIFLKIRECRVVLVEGKARGCAYPAPYLDEYGETDPGLKRGNPLHLSRERYRKLHLVWQQHCIVEEIARSQETNQMLFGFNWQLL

pLDDT: mean 88.26, std 11.68, range [46.81, 97.75]

Foldseek 3Di:
DDPQDPDPPPFQWKAWPQPGDIFTFLDQSAWDADPNDTFAPVQVCCCPRVVQWTWMQRPQQLWIWTTGHQ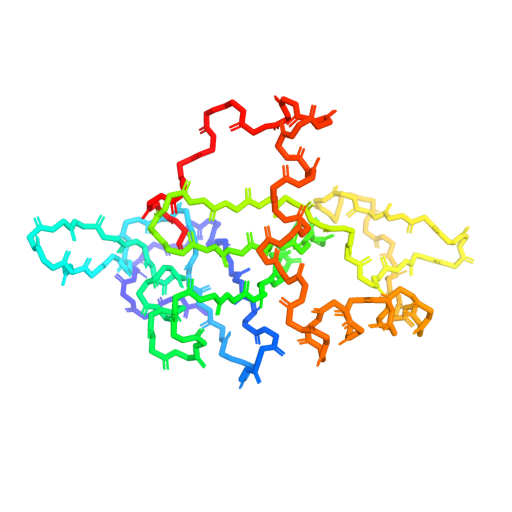AFIDIDHHQWAAPVRHDDGSCVVVGDIDGNPVSVVVVVCCVVVVVSVVVRVVCVVVDPPCPPPNSRRD

Mean predicted aligned error: 5.32 Å

Nearest PDB structures (foldseek):
  2z2p-assembly1_B  TM=3.899E-01  e=3.296E+00  Staphylococcus aureus

InterPro domains:
  IPR039164 E3 ubiquitin-protein ligase UBR1-like [PTHR21497] (1-131)
  IPR044046 E3 ubiquitin-protein ligase UBR-like, C-terminal [PF18995] (1-113)

Radius of gyration: 14.98 Å; Cα contacts (8 Å, |Δi|>4): 248; chains: 1; bounding box: 35×38×33 Å